Protein AF-A0A074N4V9-F1 (afdb_monomer)

Nearest PDB structures (foldseek):
  7yx4-assembly1_A  TM=8.453E-01  e=3.545E-01  Acanthamoeba polyphaga mimivirus

Foldseek 3Di:
DVLVVLQVDVVQWVFDKDDQDPVQPVPVVSIDTDTWTPDVVICCVSDPVDDDPDDPVVVDD

InterPro domains:
  IPR036188 FAD/NAD(P)-binding domain superfamily [G3DSA:3.50.50.60] (1-61)

Radius of gyration: 14.81 Å; Cα contacts (8 Å, |Δi|>4): 68; chains: 1; bounding box: 31×31×33 Å

Organism: NCBI:txid39960

Sequence (61 aa):
MATAMLRLDPETNWMYRAKPRKARRGLRDGKSFVPRGKMLGGSLRMSYMAYVCGHPGDFYK

Structure (mmCIF, N/CA/C/O backbone):
data_AF-A0A074N4V9-F1
#
_entry.id   AF-A0A074N4V9-F1
#
loop_
_atom_site.group_PDB
_atom_site.id
_atom_site.type_symbol
_atom_site.label_atom_id
_atom_site.label_alt_id
_atom_site.label_comp_id
_atom_site.label_asym_id
_atom_site.label_entity_id
_atom_site.label_seq_id
_atom_site.pdbx_PDB_ins_code
_atom_site.Cartn_x
_atom_site.Cartn_y
_atom_site.Cartn_z
_atom_site.occupancy
_atom_site.B_iso_or_equiv
_atom_site.auth_seq_id
_atom_site.auth_comp_id
_atom_site.auth_asym_id
_atom_site.auth_atom_id
_atom_site.pdbx_PDB_model_num
ATOM 1 N N . MET A 1 1 ? 6.933 -16.628 -5.714 1.00 60.22 1 MET A N 1
ATOM 2 C CA . MET A 1 1 ? 7.114 -16.981 -4.285 1.00 60.22 1 MET A CA 1
ATOM 3 C C . MET A 1 1 ? 7.922 -15.947 -3.490 1.00 60.22 1 MET A C 1
ATOM 5 O O . MET A 1 1 ? 7.542 -15.681 -2.359 1.00 60.22 1 MET A O 1
ATOM 9 N N . ALA A 1 2 ? 8.931 -15.271 -4.062 1.00 72.56 2 ALA A N 1
ATOM 10 C CA . ALA A 1 2 ? 9.736 -14.266 -3.342 1.00 72.56 2 ALA A CA 1
ATOM 11 C C . ALA A 1 2 ? 8.942 -13.071 -2.759 1.00 72.56 2 ALA A C 1
ATOM 13 O O . ALA A 1 2 ? 9.155 -12.684 -1.616 1.00 72.56 2 ALA A O 1
ATOM 14 N N . THR A 1 3 ? 7.969 -12.516 -3.492 1.00 80.94 3 THR A N 1
ATOM 15 C CA . THR A 1 3 ? 7.228 -11.321 -3.028 1.00 80.94 3 THR A CA 1
ATOM 16 C C . THR A 1 3 ? 6.358 -11.578 -1.784 1.00 80.94 3 THR A C 1
ATOM 18 O O . THR A 1 3 ? 6.183 -10.698 -0.944 1.00 80.94 3 THR A O 1
ATOM 21 N N . ALA A 1 4 ? 5.850 -12.808 -1.620 1.00 82.44 4 ALA A N 1
ATOM 22 C CA . ALA A 1 4 ? 5.082 -13.196 -0.438 1.00 82.44 4 ALA A CA 1
ATOM 23 C C . ALA A 1 4 ? 5.971 -13.261 0.815 1.00 82.44 4 ALA A C 1
ATOM 25 O O . ALA A 1 4 ? 5.538 -12.853 1.889 1.00 82.44 4 ALA A O 1
ATOM 26 N N . MET A 1 5 ? 7.221 -13.709 0.655 1.00 85.50 5 MET A N 1
ATOM 27 C CA . MET A 1 5 ? 8.213 -13.768 1.731 1.00 85.50 5 MET A CA 1
ATOM 28 C C . MET A 1 5 ? 8.648 -12.365 2.160 1.00 85.50 5 MET A C 1
ATOM 30 O O . MET A 1 5 ? 8.565 -12.046 3.339 1.00 85.50 5 MET A O 1
ATOM 34 N N . LEU A 1 6 ? 8.979 -11.487 1.206 1.00 86.94 6 LEU A N 1
ATOM 35 C CA . LEU A 1 6 ? 9.353 -10.090 1.487 1.00 86.94 6 LEU A CA 1
ATOM 36 C C . LEU A 1 6 ? 8.243 -9.320 2.221 1.00 86.94 6 LEU A C 1
ATOM 38 O O . LEU A 1 6 ? 8.474 -8.439 3.037 1.00 86.94 6 LEU A O 1
ATOM 42 N N . ARG A 1 7 ? 6.984 -9.674 1.967 1.00 85.75 7 ARG A N 1
ATOM 43 C CA . ARG A 1 7 ? 5.843 -9.071 2.654 1.00 85.75 7 ARG A CA 1
ATOM 44 C C . ARG A 1 7 ? 5.729 -9.475 4.122 1.00 85.75 7 ARG A C 1
ATOM 46 O O . ARG A 1 7 ? 5.159 -8.716 4.902 1.00 85.75 7 ARG A O 1
ATOM 53 N N . LEU A 1 8 ? 6.232 -10.647 4.487 1.00 90.06 8 LEU A N 1
ATOM 54 C CA . LEU A 1 8 ? 6.189 -11.196 5.843 1.00 90.06 8 LEU A CA 1
ATOM 55 C C . LEU A 1 8 ? 7.515 -11.030 6.595 1.00 90.06 8 LEU A C 1
ATOM 57 O O . LEU A 1 8 ? 7.609 -11.451 7.745 1.00 90.06 8 LEU A O 1
ATOM 61 N N . ASP A 1 9 ? 8.495 -10.369 5.990 1.00 89.56 9 ASP A N 1
ATOM 62 C CA . ASP A 1 9 ? 9.780 -10.075 6.605 1.00 89.56 9 ASP A CA 1
ATOM 63 C C . ASP A 1 9 ? 9.811 -8.640 7.191 1.00 89.56 9 ASP A C 1
ATOM 65 O O . ASP A 1 9 ? 9.579 -7.671 6.463 1.00 89.56 9 ASP A O 1
ATOM 69 N N . PRO A 1 10 ? 10.044 -8.466 8.506 1.00 89.56 10 PRO A N 1
ATOM 70 C CA . PRO A 1 10 ? 10.097 -7.152 9.146 1.00 89.56 10 PRO A CA 1
ATOM 71 C C . PRO A 1 10 ? 11.326 -6.310 8.766 1.00 89.56 10 PRO A C 1
ATOM 73 O O . PRO A 1 10 ? 11.319 -5.101 9.014 1.00 89.56 10 PRO A O 1
ATOM 76 N N . GLU A 1 11 ? 12.369 -6.897 8.168 1.00 90.75 11 GLU A N 1
ATOM 77 C CA . GLU A 1 11 ? 13.501 -6.117 7.653 1.00 90.75 11 GLU A CA 1
ATOM 78 C C . GLU A 1 11 ? 13.103 -5.337 6.396 1.00 90.75 11 GLU A C 1
ATOM 80 O O . GLU A 1 11 ? 13.406 -4.149 6.262 1.00 90.75 11 GLU A O 1
ATOM 85 N N . THR A 1 12 ? 12.347 -5.979 5.505 1.00 88.81 12 THR A N 1
ATOM 86 C CA . THR A 1 12 ? 11.923 -5.402 4.223 1.00 88.81 12 THR A CA 1
ATOM 87 C C . THR A 1 12 ? 10.530 -4.762 4.247 1.00 88.81 12 THR A C 1
ATOM 89 O O . THR A 1 12 ? 10.196 -4.000 3.333 1.00 88.81 12 THR A O 1
ATOM 92 N N . ASN A 1 13 ? 9.733 -4.973 5.300 1.00 90.06 13 ASN A N 1
ATOM 93 C CA . ASN A 1 13 ? 8.381 -4.434 5.467 1.00 90.06 13 ASN A CA 1
ATOM 94 C C . ASN A 1 13 ? 8.193 -3.697 6.806 1.00 90.06 13 ASN A C 1
ATOM 96 O O . ASN A 1 13 ? 8.564 -4.182 7.866 1.00 90.06 13 ASN A O 1
ATOM 100 N N . TRP A 1 14 ? 7.481 -2.569 6.793 1.00 90.44 14 TRP A N 1
ATOM 101 C CA . TRP A 1 14 ? 7.107 -1.821 8.004 1.00 90.44 14 TRP A CA 1
ATOM 102 C C . TRP A 1 14 ? 6.087 -2.521 8.913 1.00 90.44 14 TRP A C 1
ATOM 104 O O . TRP A 1 14 ? 5.844 -2.068 10.029 1.00 90.44 14 TRP A O 1
ATOM 114 N N . MET A 1 15 ? 5.469 -3.609 8.451 1.00 91.50 15 MET A N 1
ATOM 115 C CA . MET A 1 15 ? 4.592 -4.465 9.257 1.00 91.50 15 MET A CA 1
ATOM 116 C C . MET A 1 15 ? 3.373 -3.772 9.883 1.00 91.50 15 MET A C 1
ATOM 118 O O . MET A 1 15 ? 2.862 -4.198 10.924 1.00 91.50 15 MET A O 1
ATOM 122 N N . TYR A 1 16 ? 2.847 -2.725 9.243 1.00 90.81 16 TYR A N 1
ATOM 123 C CA . TYR A 1 16 ? 1.714 -1.995 9.801 1.00 90.81 16 TYR A CA 1
ATOM 124 C C . TYR A 1 16 ? 0.466 -2.869 9.950 1.00 90.81 16 TYR A C 1
ATOM 126 O O . TYR A 1 16 ? 0.082 -3.649 9.072 1.00 90.81 16 TYR A O 1
ATOM 134 N N . ARG A 1 17 ? -0.217 -2.676 11.081 1.00 90.06 17 ARG A N 1
ATOM 135 C CA . ARG A 1 17 ? -1.530 -3.255 11.361 1.00 90.06 17 ARG A CA 1
ATOM 136 C C . ARG A 1 17 ? -2.529 -2.139 11.585 1.00 90.06 17 ARG A C 1
ATOM 138 O O . ARG A 1 17 ? -2.328 -1.262 12.422 1.00 90.06 17 ARG A O 1
ATOM 145 N N . ALA A 1 18 ? -3.622 -2.175 10.836 1.00 87.69 18 ALA A N 1
ATOM 146 C CA . ALA A 1 18 ? -4.674 -1.192 11.004 1.00 87.69 18 ALA A CA 1
ATOM 147 C C . ALA A 1 18 ? -5.460 -1.451 12.297 1.00 87.69 18 ALA A C 1
ATOM 149 O O . ALA A 1 18 ? -5.747 -2.600 12.643 1.00 87.69 18 ALA A O 1
ATOM 150 N N . LYS A 1 19 ? -5.855 -0.372 12.982 1.00 86.38 19 LYS A N 1
ATOM 151 C CA . LYS A 1 19 ? -6.744 -0.453 14.147 1.00 86.38 19 LYS A CA 1
ATOM 152 C C . LYS A 1 19 ? -8.128 -1.005 13.743 1.00 86.38 19 LYS A C 1
ATOM 154 O O . LYS A 1 19 ? -8.589 -0.702 12.631 1.00 86.38 19 LYS A O 1
ATOM 159 N N . PRO A 1 20 ? -8.809 -1.749 14.635 1.00 85.38 20 PRO A N 1
ATOM 160 C CA . PRO A 1 20 ? -10.1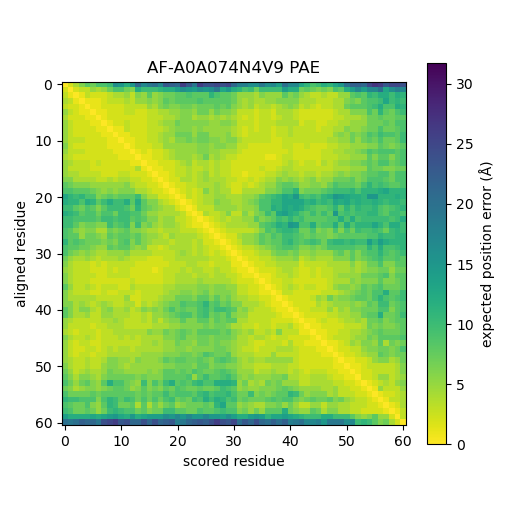75 -2.212 14.405 1.00 85.38 20 PRO A CA 1
ATOM 161 C C . PRO A 1 20 ? -11.129 -1.050 14.118 1.00 85.38 20 PRO A C 1
ATOM 163 O O . PRO A 1 20 ? -11.181 -0.080 14.872 1.00 85.38 20 PRO A O 1
ATOM 166 N N . ARG A 1 21 ? -11.864 -1.115 13.000 1.00 82.19 21 ARG A N 1
ATOM 167 C CA . ARG A 1 21 ? -12.869 -0.110 12.597 1.00 82.19 21 ARG A CA 1
ATOM 168 C C . ARG A 1 21 ? -14.045 -0.777 11.887 1.00 82.19 21 ARG A C 1
ATOM 170 O O . ARG A 1 21 ? -13.932 -1.903 11.410 1.00 82.19 21 ARG A O 1
ATOM 177 N N . LYS A 1 22 ? -15.155 -0.039 11.737 1.00 82.25 22 LYS A N 1
ATOM 178 C CA . LYS A 1 22 ? -16.394 -0.511 11.083 1.00 82.25 22 LYS A CA 1
ATOM 179 C C . LYS A 1 22 ? -16.177 -1.124 9.688 1.00 82.25 22 LYS A C 1
ATOM 181 O O . LYS A 1 22 ? -16.926 -2.023 9.335 1.00 82.25 22 LYS A O 1
ATOM 186 N N . ALA A 1 23 ? -15.161 -0.686 8.942 1.00 80.69 23 ALA A N 1
ATOM 187 C CA . ALA A 1 23 ? -14.818 -1.202 7.611 1.00 80.69 23 ALA A CA 1
ATOM 188 C C . ALA A 1 23 ? -14.121 -2.582 7.613 1.00 80.69 23 ALA A C 1
ATOM 190 O O . ALA A 1 23 ? -13.818 -3.113 6.553 1.00 80.69 23 ALA A O 1
ATOM 191 N N . ARG A 1 24 ? -13.812 -3.153 8.787 1.00 78.62 24 ARG A N 1
ATOM 192 C CA . ARG A 1 24 ? -12.998 -4.376 8.929 1.00 78.62 24 ARG A CA 1
ATOM 193 C C . ARG A 1 24 ? -13.663 -5.462 9.778 1.00 78.62 24 ARG A C 1
ATOM 195 O O . ARG A 1 24 ? -12.976 -6.336 10.286 1.00 78.62 24 ARG A O 1
ATOM 202 N N . ARG A 1 25 ? -14.990 -5.429 9.939 1.00 81.81 25 ARG A N 1
ATOM 203 C CA . ARG A 1 25 ? -15.726 -6.369 10.814 1.00 81.81 25 ARG A CA 1
ATOM 204 C C . ARG A 1 25 ? -15.597 -7.841 10.404 1.00 81.81 25 ARG A C 1
ATOM 206 O O . ARG A 1 25 ? -15.709 -8.697 11.266 1.00 81.81 25 ARG A O 1
ATOM 213 N N . GLY A 1 26 ? -15.349 -8.121 9.122 1.00 85.56 26 GLY A N 1
ATOM 214 C CA . GLY A 1 26 ? -15.148 -9.483 8.610 1.00 85.56 26 GLY A CA 1
ATOM 215 C C . GLY A 1 26 ? -13.723 -10.028 8.764 1.00 85.56 26 GLY A C 1
ATOM 216 O O . GLY A 1 26 ? -13.458 -11.148 8.346 1.00 85.56 26 GLY A O 1
ATOM 217 N N . LEU A 1 27 ? -12.790 -9.250 9.320 1.00 86.44 27 LEU A N 1
ATOM 218 C CA . LEU A 1 27 ? -11.403 -9.671 9.529 1.00 86.44 27 LEU A CA 1
ATOM 219 C C . LEU A 1 27 ? -11.192 -10.107 10.980 1.00 86.44 27 LEU A C 1
ATOM 221 O O . LEU A 1 27 ? -11.776 -9.526 11.896 1.00 86.44 27 LEU A O 1
ATOM 225 N N . ARG A 1 28 ? -10.308 -11.089 11.199 1.00 83.06 28 ARG A N 1
ATOM 226 C CA . ARG A 1 28 ? -9.930 -11.553 12.543 1.00 83.06 28 ARG A CA 1
ATOM 227 C C . ARG A 1 28 ? -9.465 -10.369 13.401 1.00 83.06 28 ARG A 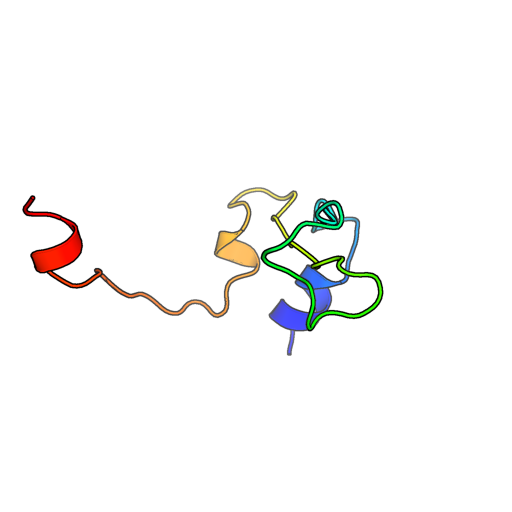C 1
ATOM 229 O O . ARG A 1 28 ? -8.625 -9.572 12.980 1.00 83.06 28 ARG A O 1
ATOM 236 N N . ASP A 1 29 ? -10.066 -10.231 14.581 1.00 82.81 29 ASP A N 1
ATOM 237 C CA . ASP A 1 29 ? -9.860 -9.125 15.531 1.00 82.81 29 ASP A CA 1
ATOM 238 C C . ASP A 1 29 ? -10.130 -7.719 14.958 1.00 82.81 29 ASP A C 1
ATOM 240 O O . ASP A 1 29 ? -9.685 -6.713 15.513 1.00 82.81 29 ASP A O 1
ATOM 244 N N . GLY A 1 30 ? -10.815 -7.622 13.814 1.00 84.00 30 GLY A N 1
ATOM 245 C CA . GLY A 1 30 ? -11.043 -6.375 13.085 1.00 84.00 30 GLY A CA 1
ATOM 246 C C . GLY A 1 30 ? -9.776 -5.724 12.516 1.00 84.00 30 GLY A C 1
ATOM 247 O O . GLY A 1 30 ? -9.827 -4.581 12.051 1.00 84.00 30 GLY A O 1
ATOM 248 N N . LYS A 1 31 ? -8.625 -6.407 12.563 1.00 84.62 31 LYS A N 1
ATOM 249 C CA . LYS A 1 31 ? -7.321 -5.866 12.157 1.00 84.62 31 LYS A CA 1
ATOM 250 C C . LYS A 1 31 ? -6.989 -6.327 10.741 1.00 84.62 31 LYS A C 1
ATOM 252 O O . LYS A 1 31 ? -7.137 -7.496 10.408 1.00 84.62 31 LYS A O 1
ATOM 257 N N . SER A 1 32 ? -6.492 -5.414 9.909 1.00 86.75 32 SER A N 1
ATOM 258 C CA . SER A 1 32 ? -5.934 -5.761 8.596 1.00 86.75 32 SER A CA 1
ATOM 259 C C . SER A 1 32 ? -4.429 -5.558 8.594 1.00 86.75 32 SER A C 1
ATOM 261 O O . SER A 1 32 ? -3.937 -4.533 9.078 1.00 86.75 32 SER A O 1
ATOM 263 N N . PHE A 1 33 ? -3.711 -6.501 7.998 1.00 89.19 33 PHE A N 1
ATOM 264 C CA . PHE A 1 33 ? -2.299 -6.342 7.691 1.00 89.19 33 PHE A CA 1
ATOM 265 C C . PHE A 1 33 ? -2.125 -5.405 6.490 1.00 89.19 33 PHE A C 1
ATOM 267 O O . PHE A 1 33 ? -2.767 -5.600 5.460 1.00 89.19 33 PHE A O 1
ATOM 274 N N . VAL A 1 34 ? -1.296 -4.369 6.636 1.00 90.19 34 VAL A N 1
ATOM 275 C CA . VAL A 1 34 ? -1.050 -3.352 5.603 1.00 90.19 34 VAL A CA 1
ATOM 276 C C . VAL A 1 34 ? 0.455 -3.293 5.334 1.00 90.19 34 VAL A C 1
ATOM 278 O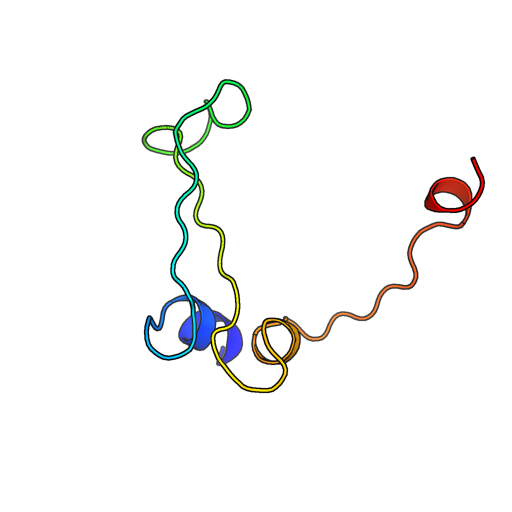 O . VAL A 1 34 ? 1.159 -2.477 5.928 1.00 90.19 34 VAL A O 1
ATOM 281 N N . PRO A 1 35 ? 0.978 -4.176 4.473 1.00 89.12 35 PRO A N 1
ATOM 282 C CA . PRO A 1 35 ? 2.401 -4.209 4.180 1.00 89.12 35 PRO A CA 1
ATOM 283 C C . PRO A 1 35 ? 2.829 -2.973 3.386 1.00 89.12 35 PRO A C 1
ATOM 285 O O . PRO A 1 35 ? 2.161 -2.571 2.433 1.00 89.12 35 PRO A O 1
ATOM 288 N N . ARG A 1 36 ? 3.960 -2.383 3.770 1.00 89.50 36 ARG A N 1
ATOM 289 C CA . ARG A 1 36 ? 4.614 -1.245 3.122 1.00 89.50 36 ARG A CA 1
ATOM 290 C C . ARG A 1 36 ? 6.118 -1.494 3.102 1.00 89.50 36 ARG A C 1
ATOM 292 O O . ARG A 1 36 ? 6.710 -1.731 4.148 1.00 89.50 36 ARG A O 1
ATOM 299 N N . GLY A 1 37 ? 6.732 -1.413 1.924 1.00 88.44 37 GLY A N 1
ATOM 300 C CA . GLY A 1 37 ? 8.166 -1.672 1.777 1.00 88.44 37 GLY A CA 1
ATOM 301 C C . GLY A 1 37 ? 9.038 -0.683 2.564 1.00 88.44 37 GLY A C 1
ATOM 302 O O . GLY A 1 37 ? 8.822 0.529 2.492 1.00 88.44 37 GLY A O 1
ATOM 303 N N . LYS A 1 38 ? 10.027 -1.221 3.279 1.00 90.50 38 LYS A N 1
ATOM 304 C CA . LYS A 1 38 ? 11.068 -0.543 4.071 1.00 90.50 38 LYS A CA 1
ATOM 305 C C . LYS A 1 38 ? 12.444 -0.670 3.389 1.00 90.50 38 LYS A C 1
ATOM 307 O O . LYS A 1 38 ? 13.469 -0.871 4.016 1.00 90.50 38 LYS A O 1
ATOM 312 N N . MET A 1 39 ? 12.481 -0.592 2.065 1.00 87.31 39 MET A N 1
ATOM 313 C CA . MET A 1 39 ? 13.717 -0.702 1.280 1.00 87.31 39 MET A CA 1
ATOM 314 C C . MET A 1 39 ? 13.734 0.338 0.161 1.00 87.31 39 MET A C 1
ATOM 316 O O . MET A 1 39 ? 12.700 0.933 -0.148 1.00 87.31 39 MET A O 1
ATOM 320 N N . LEU A 1 40 ? 14.888 0.551 -0.475 1.00 84.38 40 LEU A N 1
ATOM 321 C CA . LEU A 1 40 ? 14.990 1.412 -1.657 1.00 84.38 40 LEU A CA 1
ATOM 322 C C . LEU A 1 40 ? 14.086 0.880 -2.784 1.00 84.38 40 LEU A C 1
ATOM 324 O O . LEU A 1 40 ? 14.071 -0.316 -3.061 1.00 84.38 40 LEU A O 1
ATOM 328 N N . GLY A 1 41 ? 13.297 1.754 -3.413 1.00 85.38 41 GLY A N 1
ATOM 329 C CA . GLY A 1 41 ? 12.208 1.350 -4.320 1.00 85.38 41 GLY A CA 1
ATOM 330 C C . GLY A 1 41 ? 10.900 0.977 -3.602 1.00 85.38 41 GLY A C 1
ATOM 331 O O . GLY A 1 41 ? 9.890 0.693 -4.245 1.00 85.38 41 GLY A O 1
ATOM 332 N N . GLY A 1 42 ? 10.885 1.019 -2.268 1.00 89.56 42 GLY A N 1
ATOM 333 C CA . GLY A 1 42 ? 9.698 0.945 -1.426 1.00 89.56 42 GLY A CA 1
ATOM 334 C C . GLY A 1 42 ? 8.827 -0.275 -1.705 1.00 89.56 42 GLY A C 1
ATOM 335 O O . GLY A 1 42 ? 9.295 -1.408 -1.805 1.00 89.56 42 GLY A O 1
ATOM 336 N N . SER A 1 43 ? 7.522 -0.037 -1.829 1.00 87.38 43 SER A N 1
ATOM 337 C CA . SER A 1 43 ? 6.542 -1.112 -2.031 1.00 87.38 43 SER A CA 1
ATOM 338 C C . SER A 1 43 ? 6.565 -1.697 -3.448 1.00 87.38 43 SER A C 1
ATOM 340 O O 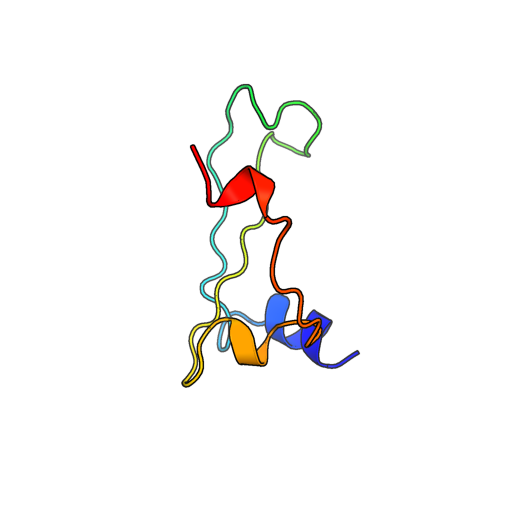. SER A 1 43 ? 6.014 -2.774 -3.651 1.00 87.38 43 SER A O 1
ATOM 342 N N . LEU A 1 44 ? 7.218 -1.040 -4.416 1.00 84.50 44 LEU A N 1
ATOM 343 C CA . LEU A 1 44 ? 7.305 -1.534 -5.793 1.00 84.50 44 LEU A CA 1
ATOM 344 C C . LEU A 1 44 ? 8.125 -2.831 -5.872 1.00 84.50 44 LEU A C 1
ATOM 346 O O . LEU A 1 44 ? 7.714 -3.769 -6.547 1.00 84.50 44 LEU A O 1
ATOM 350 N N . ARG A 1 45 ? 9.216 -2.935 -5.097 1.00 82.31 45 ARG A N 1
ATOM 351 C CA . ARG A 1 45 ? 10.042 -4.156 -4.987 1.00 82.31 45 ARG A CA 1
ATOM 352 C C . ARG A 1 45 ? 9.339 -5.345 -4.317 1.00 82.31 45 ARG A C 1
ATOM 354 O O . ARG A 1 45 ? 9.786 -6.476 -4.448 1.00 82.31 45 ARG A O 1
ATOM 361 N N . MET A 1 46 ? 8.239 -5.086 -3.614 1.00 86.69 46 MET A N 1
ATOM 362 C CA . MET A 1 46 ? 7.376 -6.072 -2.944 1.00 86.69 46 MET A CA 1
ATOM 363 C C . MET A 1 46 ? 6.005 -6.211 -3.622 1.00 86.69 46 MET A C 1
ATOM 365 O O . MET A 1 46 ? 5.049 -6.771 -3.064 1.00 86.69 46 MET A O 1
ATOM 369 N N . SER A 1 47 ? 5.882 -5.641 -4.818 1.00 86.69 47 SER A N 1
ATOM 370 C CA . SER A 1 47 ? 4.697 -5.781 -5.643 1.00 86.69 47 SER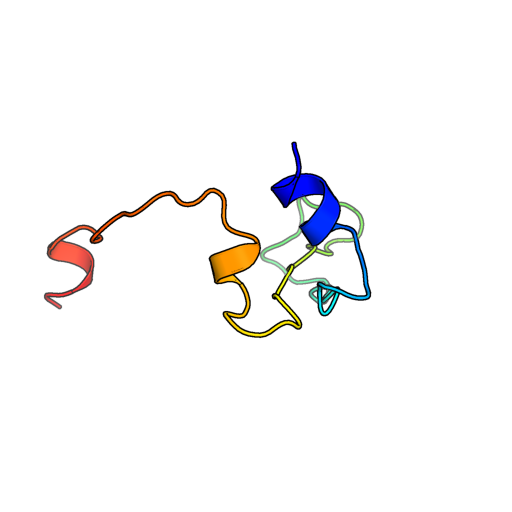 A CA 1
ATOM 371 C C . SER A 1 47 ? 4.710 -7.134 -6.355 1.00 86.69 47 SER A C 1
ATOM 373 O O . SER A 1 47 ? 5.725 -7.829 -6.423 1.00 86.69 47 SER A O 1
ATOM 375 N N . TYR A 1 48 ? 3.563 -7.500 -6.915 1.00 89.38 48 TYR A N 1
ATOM 376 C CA . TYR A 1 48 ? 3.462 -8.586 -7.891 1.00 89.38 48 TYR A CA 1
ATOM 377 C C . TYR A 1 48 ? 3.824 -8.121 -9.310 1.00 89.38 48 TYR A C 1
ATOM 379 O O . TYR A 1 48 ? 3.628 -8.865 -10.260 1.00 89.38 48 TYR A O 1
ATOM 387 N N . MET A 1 49 ? 4.333 -6.888 -9.449 1.00 89.88 49 MET A N 1
ATOM 388 C CA . MET A 1 49 ? 4.754 -6.275 -10.716 1.00 89.88 49 MET A CA 1
ATOM 389 C C . MET A 1 49 ? 3.627 -6.139 -11.753 1.00 89.88 49 M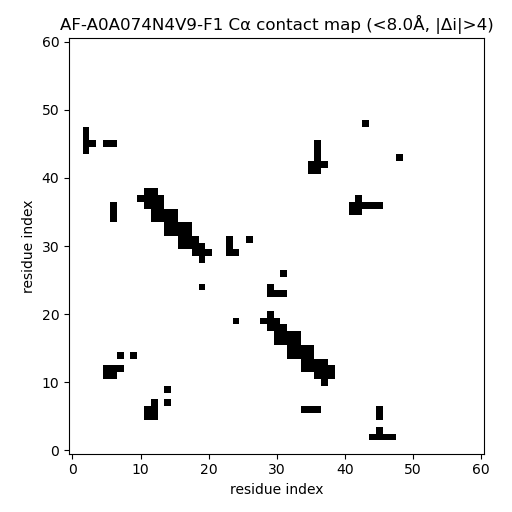ET A C 1
ATOM 391 O O . MET A 1 49 ? 3.891 -5.931 -12.932 1.00 89.88 49 MET A O 1
ATOM 395 N N . ALA A 1 50 ? 2.366 -6.196 -11.315 1.00 87.31 50 ALA A N 1
ATOM 396 C CA . ALA A 1 50 ? 1.230 -5.862 -12.160 1.00 87.31 50 ALA A CA 1
ATOM 397 C C . ALA A 1 50 ? 1.234 -4.356 -12.458 1.00 87.31 50 ALA A C 1
ATOM 399 O O . ALA A 1 50 ? 1.206 -3.536 -11.536 1.00 87.31 50 ALA A O 1
ATOM 400 N N . TYR A 1 51 ? 1.271 -4.009 -13.742 1.00 90.25 51 TYR A N 1
ATOM 401 C CA . TYR A 1 51 ? 1.195 -2.636 -14.227 1.00 90.25 51 TYR A CA 1
ATOM 402 C C . TYR A 1 51 ? -0.207 -2.369 -14.779 1.00 90.25 51 TYR A C 1
ATOM 404 O O . TYR A 1 51 ? -0.677 -3.096 -15.652 1.00 90.25 51 TYR A O 1
ATOM 412 N N . VAL A 1 52 ? -0.891 -1.357 -14.240 1.00 89.06 52 VAL A N 1
ATOM 413 C CA . VAL A 1 52 ? -2.267 -0.995 -14.610 1.00 89.06 52 VAL A CA 1
ATOM 414 C C . VAL A 1 52 ? -2.382 0.528 -14.624 1.00 89.06 52 VAL A C 1
ATOM 416 O O . VAL A 1 52 ? -2.012 1.172 -13.645 1.00 89.06 52 VAL A O 1
ATOM 419 N N . CYS A 1 53 ? -2.909 1.099 -15.709 1.00 85.94 53 CYS A N 1
ATOM 420 C CA . CYS A 1 53 ? -3.002 2.556 -15.894 1.00 85.94 53 CYS A CA 1
ATOM 421 C C . CYS A 1 53 ? -4.286 3.201 -15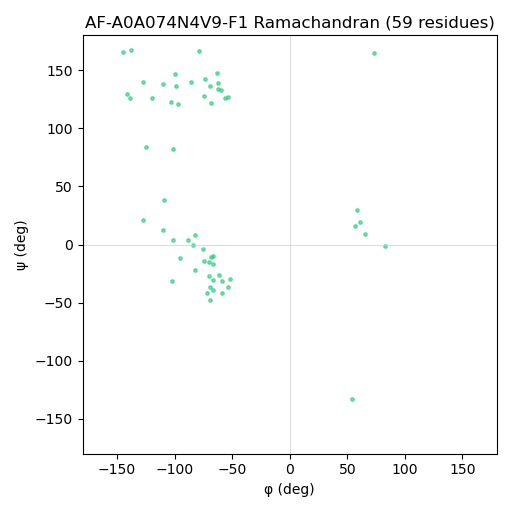.333 1.00 85.94 53 CYS A C 1
ATOM 423 O O . CYS A 1 53 ? -4.469 4.402 -15.482 1.00 85.94 53 CYS A O 1
ATOM 425 N N . GLY A 1 54 ? -5.154 2.436 -14.665 1.00 89.25 54 GLY A N 1
ATOM 426 C CA . GLY A 1 54 ? -6.452 2.910 -14.165 1.00 89.25 54 GLY A CA 1
ATOM 427 C C . GLY A 1 54 ? -7.490 3.112 -15.277 1.00 89.25 54 GLY A C 1
ATOM 428 O O . GLY A 1 54 ? -7.163 3.108 -16.463 1.00 89.25 54 GLY A O 1
ATOM 429 N N . HIS A 1 55 ? -8.762 3.241 -14.901 1.00 89.94 55 HIS A N 1
ATOM 430 C CA . HIS A 1 55 ? -9.836 3.527 -15.850 1.00 89.94 55 HIS A CA 1
ATOM 431 C C . HIS A 1 55 ? -9.940 5.050 -16.067 1.00 89.94 55 HIS A C 1
ATOM 433 O O . HIS A 1 55 ? -9.862 5.792 -15.089 1.00 89.94 55 HIS A O 1
ATOM 439 N N . PRO A 1 56 ? -10.171 5.560 -17.295 1.00 88.94 56 PRO A N 1
ATOM 440 C CA . PRO A 1 56 ? -10.254 7.006 -17.541 1.00 88.94 56 PRO A CA 1
ATOM 441 C C . PRO A 1 56 ? -11.261 7.740 -16.637 1.00 88.94 56 PRO A C 1
ATOM 443 O O . PRO A 1 56 ? -10.994 8.841 -16.166 1.00 88.94 56 PRO A O 1
ATOM 446 N N . GLY A 1 57 ? -12.393 7.107 -16.317 1.00 90.44 57 GLY A N 1
ATOM 447 C CA . GLY A 1 57 ? -13.407 7.663 -15.410 1.00 90.44 57 GLY A CA 1
ATOM 448 C C . GLY A 1 57 ? -12.980 7.821 -13.940 1.00 90.44 57 GLY A C 1
ATOM 449 O O . GLY A 1 57 ? -13.714 8.454 -13.183 1.00 90.44 57 GLY A O 1
ATOM 450 N N . ASP A 1 58 ? -11.828 7.271 -13.536 1.00 88.12 58 ASP A N 1
ATOM 451 C CA . ASP A 1 58 ? -11.230 7.507 -12.212 1.00 88.12 5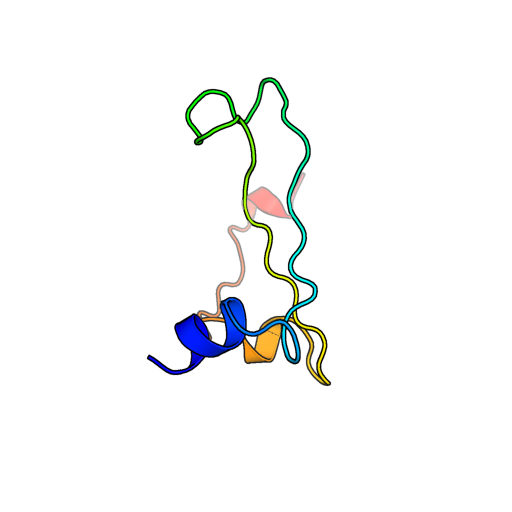8 ASP A CA 1
ATOM 452 C C . ASP A 1 58 ? -10.439 8.826 -12.162 1.00 88.12 58 ASP A C 1
ATOM 454 O O . ASP A 1 58 ? -10.225 9.371 -11.081 1.00 88.12 58 ASP A O 1
ATOM 458 N N . PHE A 1 59 ? -10.010 9.345 -13.320 1.00 85.19 59 PHE A N 1
ATOM 459 C CA . PHE A 1 59 ? -9.184 10.552 -13.428 1.00 85.19 59 PHE A CA 1
ATOM 460 C C . PHE A 1 59 ? -9.977 11.793 -13.847 1.00 85.19 59 PHE A C 1
ATOM 462 O O . PHE 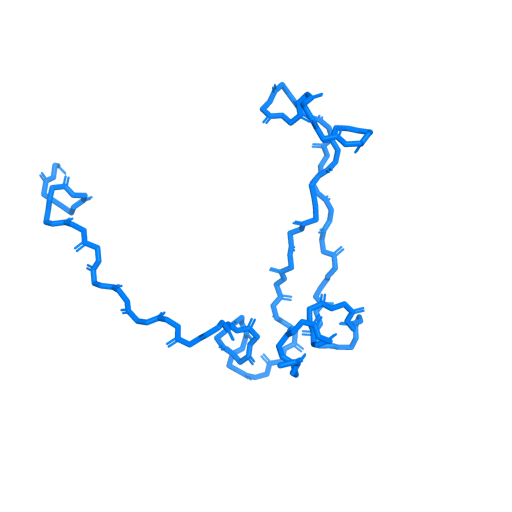A 1 59 ? -9.624 12.899 -13.448 1.00 85.19 59 PHE A O 1
ATOM 469 N N . TYR A 1 60 ? -11.033 11.623 -14.648 1.00 75.44 60 TYR A N 1
ATOM 470 C CA . TYR A 1 60 ? -11.841 12.731 -15.163 1.00 75.44 60 TYR A CA 1
ATOM 471 C C . TYR A 1 60 ? -13.148 12.876 -14.364 1.00 75.44 60 TYR A C 1
ATOM 473 O O . TYR A 1 60 ? -14.198 12.377 -14.776 1.00 75.44 60 TYR A O 1
ATOM 481 N N . LYS A 1 61 ? -13.056 13.546 -13.208 1.00 59.03 61 LYS A N 1
ATOM 482 C CA . LYS A 1 61 ? -14.155 14.115 -12.409 1.00 59.03 61 LYS A CA 1
ATOM 483 C C . LYS A 1 61 ? -13.694 15.393 -11.722 1.00 59.03 61 LYS A C 1
ATOM 485 O O . LYS A 1 61 ? -12.564 15.379 -11.190 1.00 59.03 61 LYS A O 1
#

Mean predicted aligned error: 5.73 Å

Solvent-accessible surface area (backbone atoms only — not comparable to full-atom values): 3883 Å² total; per-residue (Å²): 117,67,41,65,51,44,56,74,33,69,77,43,12,68,66,40,66,46,76,65,45,90,93,27,72,92,35,75,88,21,39,46,84,49,71,42,37,55,46,92,71,31,48,64,77,50,41,91,76,82,84,78,93,75,61,72,77,80,71,68,123

Secondary structure (DSSP, 8-state):
-HHHHHHH-TTTB--EEPPP-GGGTTSGGG--EE--B-STTGGGGGS--------HHHH--

pLDDT: mean 85.63, std 6.11, range [59.03, 91.5]